Protein AF-A0A1G2ZGC6-F1 (afdb_monomer_lite)

Sequence (146 aa):
MGKEIVYCETCGNRITEEDFEKNEAMNLGNKNYCPKCKDQGLKDYNPAYEELESQLDEPEPASGLPGSKFKQTKSFKTSEIMRQSGGRKMSRHSQHGRTSTMGRFAQQGKHPAAQPQGKKSNKTLFIILAVVAIIIIIIIIATAGK

pLDDT: mean 72.46, std 19.4, range [40.44, 97.94]

Foldseek 3Di:
DDFDWDAAPPPRDTDGPVCVVVVLWDDDPPGIHHNVCVVVVVVVDDVVVVVVVVVPDDPPPPPDDDDDPPPDDDDDDDDDDDDDDDDDDDDDDDDDDDDDDDDDDDDPPPDPPPDPPPPPPPVVVVVVVVVVVVVVVVVVVVVVVD

Structure (mmCIF, N/CA/C/O backbone):
data_AF-A0A1G2ZGC6-F1
#
_entry.id   AF-A0A1G2ZGC6-F1
#
loop_
_atom_site.group_PDB
_atom_site.id
_atom_site.type_symbol
_atom_site.label_atom_id
_atom_site.label_alt_id
_atom_site.label_comp_id
_atom_site.label_asym_id
_atom_site.label_entity_id
_atom_site.label_seq_id
_atom_site.pdbx_PDB_ins_code
_atom_site.Cartn_x
_atom_site.Cartn_y
_atom_site.Cartn_z
_atom_site.occupancy
_atom_site.B_iso_or_equiv
_atom_site.auth_seq_id
_atom_site.auth_comp_id
_atom_site.auth_asym_id
_atom_site.auth_atom_id
_atom_site.pdbx_PDB_model_num
ATOM 1 N N . MET A 1 1 ? 25.061 -2.349 -15.501 1.00 47.97 1 MET A N 1
ATOM 2 C CA . MET A 1 1 ? 24.148 -3.230 -14.746 1.00 47.97 1 MET A CA 1
ATOM 3 C C . MET A 1 1 ? 22.739 -2.875 -15.196 1.00 47.97 1 MET A C 1
ATOM 5 O O . MET A 1 1 ? 22.454 -1.689 -15.293 1.00 47.97 1 MET A O 1
ATOM 9 N N . GLY A 1 2 ? 21.949 -3.842 -15.667 1.00 52.31 2 GLY A N 1
ATOM 10 C CA . GLY A 1 2 ? 20.628 -3.565 -16.247 1.00 52.31 2 GLY A CA 1
ATOM 11 C C . GLY A 1 2 ? 19.635 -3.147 -15.165 1.00 52.31 2 GLY A C 1
ATOM 12 O O . GLY A 1 2 ? 19.650 -3.734 -14.090 1.00 52.31 2 GLY A O 1
ATOM 13 N N . LYS A 1 3 ? 18.806 -2.135 -15.439 1.00 69.31 3 LYS A N 1
ATOM 14 C CA . LYS A 1 3 ? 17.743 -1.706 -14.522 1.00 69.31 3 LYS A CA 1
ATOM 15 C C . LYS A 1 3 ? 16.632 -2.752 -14.534 1.00 69.31 3 LYS A C 1
ATOM 17 O O . LYS A 1 3 ? 16.060 -3.010 -15.597 1.00 69.31 3 LYS A O 1
ATOM 22 N N . GLU A 1 4 ? 16.351 -3.360 -13.389 1.00 80.44 4 GLU A N 1
ATOM 23 C CA . GLU A 1 4 ? 15.257 -4.316 -13.257 1.00 80.44 4 GLU A CA 1
ATOM 24 C C . GLU A 1 4 ? 13.921 -3.574 -13.369 1.00 80.44 4 GLU A C 1
ATOM 26 O O . GLU A 1 4 ? 13.684 -2.564 -12.706 1.00 80.44 4 GLU A O 1
ATOM 31 N N . ILE A 1 5 ? 13.069 -4.020 -14.292 1.00 84.12 5 ILE A N 1
ATOM 32 C CA . ILE A 1 5 ? 11.744 -3.434 -14.477 1.00 84.12 5 ILE A CA 1
ATOM 33 C C . ILE A 1 5 ? 10.784 -4.191 -13.574 1.00 84.12 5 ILE A C 1
ATOM 35 O O . ILE A 1 5 ? 10.485 -5.355 -13.828 1.00 84.12 5 ILE A O 1
ATOM 39 N N . VAL A 1 6 ? 10.273 -3.499 -12.563 1.00 93.75 6 VAL A N 1
ATOM 40 C CA . VAL A 1 6 ? 9.334 -4.055 -11.593 1.00 93.75 6 VAL A CA 1
ATOM 41 C C . VAL A 1 6 ? 7.914 -3.605 -11.940 1.00 93.75 6 VAL A C 1
ATOM 43 O O . VAL A 1 6 ? 7.705 -2.505 -12.456 1.00 93.75 6 VAL A O 1
ATOM 46 N N . TYR A 1 7 ? 6.921 -4.452 -11.679 1.00 96.12 7 TYR A N 1
ATOM 47 C CA . TYR A 1 7 ? 5.513 -4.154 -11.943 1.00 96.12 7 TYR A CA 1
ATOM 48 C C . TYR A 1 7 ? 4.712 -4.107 -10.646 1.00 96.12 7 TYR A C 1
ATOM 50 O O . TYR A 1 7 ? 5.018 -4.803 -9.681 1.00 96.12 7 TYR A O 1
ATOM 58 N N . CYS A 1 8 ? 3.679 -3.268 -10.630 1.00 96.31 8 CYS A N 1
ATOM 59 C CA . CYS A 1 8 ? 2.766 -3.176 -9.505 1.00 96.31 8 CYS A CA 1
ATOM 60 C C . CYS A 1 8 ? 1.858 -4.406 -9.430 1.00 96.31 8 CYS A C 1
ATOM 62 O O . CYS A 1 8 ? 1.142 -4.685 -10.388 1.00 96.31 8 CYS A O 1
ATOM 64 N N . GLU A 1 9 ? 1.794 -5.047 -8.268 1.00 95.56 9 GLU A N 1
ATOM 65 C CA . GLU A 1 9 ? 0.969 -6.240 -8.033 1.00 95.56 9 GLU A CA 1
ATOM 66 C C . GLU A 1 9 ? -0.530 -5.982 -8.277 1.00 95.56 9 GLU A C 1
ATOM 68 O O . GLU A 1 9 ? -1.237 -6.796 -8.861 1.00 95.56 9 GLU A O 1
ATOM 73 N N . THR A 1 10 ? -1.032 -4.813 -7.870 1.00 95.69 10 THR A N 1
ATOM 74 C CA . THR A 1 10 ? -2.472 -4.507 -7.924 1.00 95.69 10 THR A CA 1
ATOM 75 C C . THR A 1 10 ? -2.960 -4.105 -9.315 1.00 95.69 10 THR A C 1
ATOM 77 O O . THR A 1 10 ? -4.089 -4.414 -9.687 1.00 95.69 10 THR A O 1
ATOM 80 N N . CYS A 1 11 ? -2.160 -3.346 -10.070 1.00 96.50 11 CYS A N 1
ATOM 81 C CA . CYS A 1 11 ? -2.608 -2.736 -11.331 1.00 96.50 11 CYS A CA 1
ATOM 82 C C . CYS A 1 11 ? -1.745 -3.080 -12.549 1.00 96.50 11 CYS A C 1
ATOM 84 O O . CYS A 1 11 ? -2.080 -2.664 -13.654 1.00 96.50 11 CYS A O 1
ATOM 86 N N . GLY A 1 12 ? -0.625 -3.782 -12.363 1.00 96.00 12 GLY A N 1
ATOM 87 C CA . GLY A 1 12 ? 0.312 -4.127 -13.432 1.00 96.00 12 GLY A CA 1
ATOM 88 C C . GLY A 1 12 ? 1.075 -2.939 -14.024 1.00 96.00 12 GLY A C 1
ATOM 89 O O . GLY A 1 12 ? 1.786 -3.111 -15.011 1.00 96.00 12 GLY A O 1
ATOM 90 N N . ASN A 1 13 ? 0.952 -1.726 -13.465 1.00 96.56 13 ASN A N 1
ATOM 91 C CA . ASN A 1 13 ? 1.722 -0.582 -13.952 1.00 96.56 13 ASN A CA 1
ATOM 92 C C . ASN A 1 13 ? 3.215 -0.811 -13.740 1.00 96.56 13 ASN A C 1
ATOM 94 O O . ASN A 1 13 ? 3.641 -1.281 -12.684 1.00 96.56 13 ASN A O 1
ATOM 98 N N . ARG A 1 14 ? 4.001 -0.417 -14.742 1.00 95.25 14 ARG A N 1
ATOM 99 C CA . ARG A 1 14 ? 5.457 -0.405 -14.657 1.00 95.25 14 ARG A CA 1
ATOM 100 C C . ARG A 1 14 ? 5.896 0.596 -13.591 1.00 95.25 14 ARG A C 1
ATOM 102 O O . ARG A 1 14 ? 5.481 1.751 -13.636 1.00 95.25 14 ARG A O 1
ATOM 109 N N . ILE A 1 15 ? 6.744 0.141 -12.682 1.00 95.50 15 ILE A N 1
ATOM 110 C CA . ILE A 1 15 ? 7.398 0.958 -11.667 1.00 95.50 15 ILE A CA 1
ATOM 111 C C . ILE A 1 15 ? 8.839 1.168 -12.121 1.00 95.50 15 ILE A C 1
ATOM 113 O O . ILE A 1 15 ? 9.508 0.237 -12.581 1.00 95.50 15 ILE A O 1
ATOM 117 N N . THR A 1 16 ? 9.298 2.410 -12.058 1.00 93.12 16 THR A N 1
ATOM 118 C CA . THR A 1 16 ? 10.682 2.757 -12.365 1.00 93.12 16 THR A CA 1
ATOM 119 C C . THR A 1 16 ? 11.501 2.862 -11.087 1.00 93.12 16 THR A C 1
ATOM 121 O O . THR A 1 16 ? 10.976 3.101 -10.006 1.00 93.12 16 THR A O 1
ATOM 124 N N . GLU A 1 17 ? 12.812 2.691 -11.214 1.00 91.00 17 GLU A N 1
ATOM 125 C CA . GLU A 1 17 ? 13.766 2.859 -10.111 1.00 91.00 17 GLU A CA 1
ATOM 126 C C . GLU A 1 17 ? 13.662 4.257 -9.474 1.00 91.00 17 GLU A C 1
ATOM 128 O O . GLU A 1 17 ? 13.704 4.390 -8.257 1.00 91.00 17 GLU A O 1
ATOM 133 N N . GLU A 1 18 ? 13.392 5.282 -10.286 1.00 91.69 18 GLU A N 1
ATOM 134 C CA . GLU A 1 18 ? 13.171 6.658 -9.827 1.00 91.69 18 GLU A CA 1
ATOM 135 C C . GLU A 1 18 ? 11.963 6.779 -8.885 1.00 91.69 18 GLU A C 1
ATOM 137 O O . GLU A 1 18 ? 11.967 7.610 -7.980 1.00 91.69 18 GLU A O 1
ATOM 142 N N . ASP A 1 19 ? 10.926 5.958 -9.077 1.00 92.62 19 ASP A N 1
ATOM 143 C CA . ASP A 1 19 ? 9.745 5.961 -8.207 1.00 92.62 19 ASP A CA 1
ATOM 144 C C . ASP A 1 19 ? 10.081 5.381 -6.826 1.00 92.62 19 ASP A C 1
ATOM 146 O O . ASP A 1 19 ? 9.538 5.830 -5.814 1.00 92.62 19 ASP A O 1
ATOM 150 N N . PHE A 1 20 ? 10.998 4.409 -6.772 1.00 92.12 20 PHE A N 1
ATOM 151 C CA . PHE A 1 20 ? 11.533 3.882 -5.517 1.00 92.12 20 PHE A CA 1
ATOM 152 C C . PHE A 1 20 ? 12.479 4.887 -4.850 1.00 92.12 20 PHE A C 1
ATOM 154 O O . PHE A 1 20 ? 12.336 5.142 -3.657 1.00 92.12 20 PHE A O 1
ATOM 161 N N . GLU A 1 21 ? 13.379 5.525 -5.606 1.00 92.44 21 GLU A N 1
ATOM 162 C CA . GLU A 1 21 ? 14.289 6.563 -5.092 1.00 92.44 21 GLU A CA 1
ATOM 163 C C . GLU A 1 21 ? 13.529 7.757 -4.489 1.00 92.44 21 GLU A C 1
ATOM 165 O O . GLU A 1 21 ? 13.940 8.322 -3.475 1.00 92.44 21 GLU A O 1
ATOM 170 N N . LYS A 1 22 ? 12.379 8.117 -5.072 1.00 94.75 22 LYS A N 1
ATOM 171 C CA . LYS A 1 22 ? 11.492 9.173 -4.557 1.00 94.75 22 LYS A CA 1
ATOM 172 C C . LYS A 1 22 ? 10.588 8.715 -3.404 1.00 94.75 22 LYS A C 1
ATOM 174 O O . LYS A 1 22 ? 9.843 9.535 -2.872 1.00 94.75 22 LYS A O 1
ATOM 179 N N . ASN A 1 23 ? 10.635 7.442 -2.999 1.0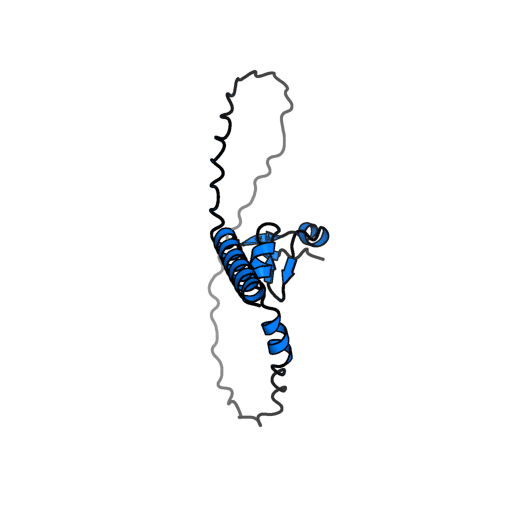0 91.69 23 ASN A N 1
ATOM 180 C CA . ASN A 1 23 ? 9.718 6.820 -2.029 1.00 91.69 23 ASN A CA 1
ATOM 181 C C . ASN A 1 23 ? 8.225 6.896 -2.423 1.00 91.69 23 ASN A C 1
ATOM 183 O O . ASN A 1 23 ? 7.323 6.798 -1.573 1.00 91.69 23 ASN A O 1
ATOM 187 N N . GLU A 1 24 ? 7.943 7.078 -3.715 1.00 93.38 24 GLU A N 1
ATOM 188 C CA . GLU A 1 24 ? 6.581 7.078 -4.246 1.00 93.38 24 GLU A CA 1
ATOM 189 C C . GLU A 1 24 ? 6.082 5.645 -4.459 1.00 93.38 24 GLU A C 1
ATOM 191 O O . GLU A 1 24 ? 4.931 5.337 -4.147 1.00 93.38 24 GLU A 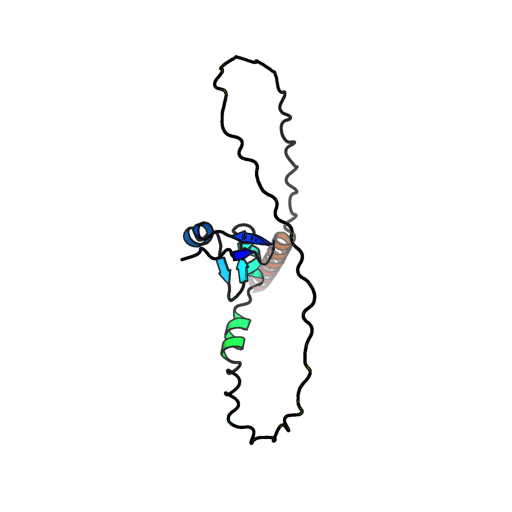O 1
ATOM 196 N N . ALA A 1 25 ? 6.956 4.753 -4.927 1.00 94.38 25 ALA A N 1
ATOM 197 C CA . ALA A 1 25 ? 6.724 3.315 -4.918 1.00 94.38 25 ALA A CA 1
ATOM 198 C C . ALA A 1 25 ? 7.127 2.702 -3.568 1.00 94.38 25 ALA A C 1
ATOM 200 O O . ALA A 1 25 ? 7.986 3.226 -2.860 1.00 94.38 25 ALA A O 1
ATOM 201 N N . MET A 1 26 ? 6.499 1.584 -3.203 1.00 94.00 26 MET A N 1
ATOM 202 C CA . MET A 1 26 ? 6.876 0.814 -2.015 1.00 94.00 26 MET A CA 1
ATOM 203 C C . MET A 1 26 ? 7.010 -0.667 -2.332 1.00 94.00 26 MET A C 1
ATOM 205 O O . MET A 1 26 ? 6.315 -1.189 -3.209 1.00 94.00 26 MET A O 1
ATOM 209 N N . ASN A 1 27 ? 7.861 -1.332 -1.562 1.00 94.06 27 ASN A N 1
ATOM 210 C CA . ASN A 1 27 ? 7.965 -2.778 -1.525 1.00 94.06 27 ASN A CA 1
ATOM 211 C C . ASN A 1 27 ? 7.511 -3.264 -0.138 1.00 94.06 27 ASN A C 1
ATOM 213 O O . ASN A 1 27 ? 7.979 -2.742 0.874 1.00 94.06 27 ASN A O 1
ATOM 217 N N . LEU A 1 28 ? 6.561 -4.201 -0.105 1.00 91.31 28 LEU A N 1
ATOM 218 C CA . LEU A 1 28 ? 6.089 -4.876 1.106 1.00 91.31 28 LEU A CA 1
ATOM 219 C C . LEU A 1 28 ? 6.286 -6.383 0.906 1.00 91.31 28 LEU A C 1
ATOM 221 O O . LEU A 1 28 ? 5.548 -7.015 0.140 1.00 91.31 28 LEU A O 1
ATOM 225 N N . GLY A 1 29 ? 7.301 -6.943 1.565 1.00 87.25 29 GLY A N 1
ATOM 226 C CA . GLY A 1 29 ? 7.736 -8.326 1.375 1.00 87.25 29 GLY A CA 1
ATOM 227 C C . GLY A 1 29 ? 8.205 -8.589 -0.062 1.00 87.25 29 GLY A C 1
ATOM 228 O O . GLY A 1 29 ? 9.196 -8.027 -0.519 1.00 87.25 29 GLY A O 1
ATOM 229 N N . ASN A 1 30 ? 7.462 -9.434 -0.784 1.00 88.12 30 ASN A N 1
ATOM 230 C CA . ASN A 1 30 ? 7.730 -9.799 -2.184 1.00 88.12 30 ASN A CA 1
ATOM 231 C C . ASN A 1 30 ? 6.834 -9.058 -3.194 1.00 88.12 30 ASN A C 1
ATOM 233 O O . ASN A 1 30 ? 6.775 -9.432 -4.367 1.00 88.12 30 ASN A O 1
ATOM 237 N N . LYS A 1 31 ? 6.085 -8.041 -2.750 1.00 93.19 31 LYS A N 1
ATOM 238 C CA . LYS A 1 31 ? 5.086 -7.345 -3.570 1.00 93.19 31 LYS A CA 1
ATOM 239 C C . LYS A 1 31 ? 5.432 -5.873 -3.725 1.00 93.19 31 LYS A C 1
ATOM 241 O O . LYS A 1 31 ? 5.668 -5.159 -2.754 1.00 93.19 31 LYS A O 1
ATOM 246 N N . ASN A 1 32 ? 5.366 -5.403 -4.967 1.00 95.19 32 ASN A N 1
ATOM 247 C CA . ASN A 1 32 ? 5.680 -4.026 -5.322 1.00 95.19 32 ASN A CA 1
ATOM 248 C C . ASN A 1 32 ? 4.407 -3.238 -5.632 1.00 95.19 32 ASN A C 1
ATOM 250 O O . ASN A 1 32 ? 3.516 -3.712 -6.342 1.00 95.19 32 ASN A O 1
ATOM 254 N N . TYR A 1 33 ? 4.328 -2.006 -5.133 1.00 96.12 33 TYR A N 1
ATOM 255 C CA . TYR A 1 33 ? 3.154 -1.152 -5.285 1.00 96.12 33 TYR A CA 1
ATOM 256 C C . TYR A 1 33 ? 3.539 0.206 -5.863 1.00 96.12 33 TYR A C 1
ATOM 258 O O . TYR A 1 33 ?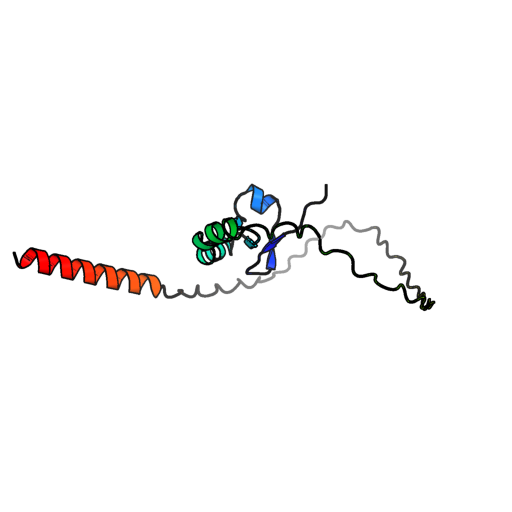 4.440 0.883 -5.371 1.00 96.12 33 TYR A O 1
ATOM 266 N N . CYS A 1 34 ? 2.827 0.613 -6.916 1.00 96.62 34 CYS A N 1
ATOM 267 C CA . CYS A 1 34 ? 2.990 1.934 -7.517 1.00 96.62 34 CYS A CA 1
ATOM 268 C C . CYS A 1 34 ? 2.386 3.035 -6.619 1.00 96.62 34 CYS A C 1
ATOM 270 O O . CYS A 1 34 ? 1.577 2.726 -5.735 1.00 96.62 34 CYS A O 1
ATOM 272 N N . PRO A 1 35 ? 2.648 4.323 -6.908 1.00 95.19 35 PRO A N 1
ATOM 273 C CA . PRO A 1 35 ? 2.197 5.438 -6.066 1.00 95.19 35 PRO A CA 1
ATOM 274 C C . PRO A 1 35 ? 0.675 5.510 -5.880 1.00 95.19 35 PRO A C 1
ATOM 276 O O . PRO A 1 35 ? 0.179 6.012 -4.879 1.00 95.19 35 PRO A O 1
ATOM 279 N N . LYS A 1 36 ? -0.089 4.968 -6.835 1.00 96.62 36 LYS A N 1
ATOM 280 C CA . LYS A 1 36 ? -1.560 4.934 -6.788 1.00 96.62 36 LYS A CA 1
ATOM 281 C C . LYS A 1 36 ? -2.122 3.771 -5.966 1.00 96.62 36 LYS A C 1
ATOM 283 O O . LYS A 1 36 ? -3.267 3.842 -5.533 1.00 96.62 36 LYS A O 1
ATOM 288 N N . CYS A 1 37 ? -1.358 2.690 -5.813 1.00 96.19 37 CYS A N 1
ATOM 289 C CA . CYS A 1 37 ? -1.792 1.449 -5.160 1.00 96.19 37 CYS A CA 1
ATOM 290 C C . CYS A 1 37 ? -1.102 1.214 -3.811 1.00 96.19 37 CYS A C 1
ATOM 292 O O . CYS A 1 37 ? -1.467 0.281 -3.103 1.00 96.19 37 CYS A O 1
ATOM 294 N N . LYS A 1 38 ? -0.145 2.072 -3.445 1.00 93.12 38 LYS A N 1
ATOM 295 C CA . LYS A 1 38 ? 0.585 2.073 -2.174 1.00 93.12 38 LYS A CA 1
ATOM 296 C C . LYS A 1 38 ? -0.336 1.907 -0.957 1.00 93.12 38 LYS A C 1
ATOM 298 O O . LYS A 1 38 ? -0.154 0.991 -0.163 1.00 93.12 38 LYS A O 1
ATOM 303 N N . ASP A 1 39 ? -1.382 2.727 -0.862 1.00 92.31 39 ASP A N 1
ATOM 304 C CA . ASP A 1 39 ? -2.330 2.694 0.264 1.00 92.31 39 ASP A CA 1
ATOM 305 C C . ASP A 1 39 ? -3.163 1.408 0.326 1.00 92.31 39 ASP A C 1
ATOM 307 O O . ASP A 1 39 ? -3.680 1.047 1.382 1.00 92.31 39 ASP A O 1
ATOM 311 N N . GLN A 1 40 ? -3.342 0.737 -0.815 1.00 91.75 40 GLN A N 1
ATOM 312 C CA . GLN A 1 40 ? -4.045 -0.538 -0.879 1.00 91.75 40 GLN A CA 1
ATOM 313 C C . GLN A 1 40 ? -3.133 -1.661 -0.384 1.00 91.75 40 GLN A C 1
ATOM 315 O O . GLN A 1 40 ? -3.539 -2.422 0.489 1.00 91.75 40 GLN A O 1
ATOM 320 N N . GLY A 1 41 ? -1.879 -1.681 -0.846 1.00 88.56 41 GLY A N 1
ATOM 321 C CA . GLY A 1 41 ? -0.865 -2.616 -0.359 1.00 88.56 41 GLY A CA 1
ATOM 322 C C . GLY A 1 41 ? -0.681 -2.543 1.156 1.00 88.56 41 GLY A C 1
ATOM 323 O O . GLY A 1 41 ? -0.598 -3.577 1.805 1.00 88.56 41 GLY A O 1
ATOM 324 N N . LEU A 1 42 ? -0.728 -1.338 1.736 1.00 88.62 42 LEU A N 1
ATOM 325 C CA . LEU A 1 42 ? -0.628 -1.146 3.187 1.00 88.62 42 LEU A CA 1
ATOM 326 C C . LEU A 1 42 ? -1.801 -1.746 3.977 1.00 88.62 42 LEU A C 1
ATOM 328 O O . LEU A 1 42 ? -1.631 -2.128 5.128 1.00 88.62 42 LEU A O 1
ATOM 332 N N . LYS A 1 43 ? -3.000 -1.786 3.385 1.00 87.88 43 LYS A N 1
ATOM 333 C CA . LYS A 1 43 ? -4.189 -2.384 4.016 1.00 87.88 43 LYS A CA 1
ATOM 334 C C . LYS A 1 43 ? -4.179 -3.899 3.922 1.00 87.88 43 LYS A C 1
ATOM 336 O O . LYS A 1 43 ? -4.657 -4.565 4.833 1.00 87.88 43 LYS A O 1
ATOM 341 N N . ASP A 1 44 ? -3.681 -4.409 2.803 1.00 83.50 44 ASP A N 1
ATOM 342 C CA . ASP A 1 44 ? -3.615 -5.841 2.536 1.00 83.50 44 ASP A CA 1
ATOM 343 C C . ASP A 1 44 ? -2.419 -6.485 3.260 1.00 83.50 44 ASP A C 1
ATOM 345 O O . ASP A 1 44 ? -2.419 -7.687 3.526 1.00 83.50 44 ASP A O 1
ATOM 349 N N . TYR A 1 45 ? -1.411 -5.687 3.617 1.00 83.38 45 TYR A N 1
ATOM 350 C CA . TYR A 1 45 ? -0.279 -6.116 4.421 1.00 83.38 45 TYR A CA 1
ATOM 351 C C . TYR A 1 45 ? -0.680 -6.240 5.894 1.00 83.38 45 TYR A C 1
ATOM 353 O O . TYR A 1 45 ? -0.895 -5.257 6.603 1.00 83.38 45 TYR A O 1
ATOM 361 N N . ASN A 1 46 ? -0.781 -7.487 6.348 1.00 77.94 46 ASN A N 1
ATOM 362 C CA . ASN A 1 46 ? -0.958 -7.820 7.749 1.00 77.94 46 ASN A CA 1
ATOM 363 C C . ASN A 1 46 ? 0.415 -8.173 8.352 1.00 77.94 46 ASN A C 1
ATOM 365 O O . ASN A 1 46 ? 0.930 -9.251 8.044 1.00 77.94 46 ASN A O 1
ATOM 369 N N . PRO A 1 47 ? 1.003 -7.324 9.217 1.00 70.38 47 PRO A N 1
ATOM 370 C CA . PRO A 1 47 ? 2.333 -7.567 9.784 1.00 70.38 47 PRO A CA 1
ATOM 371 C C . PRO A 1 47 ? 2.397 -8.847 10.632 1.00 70.38 47 PRO A C 1
ATOM 373 O O . PRO A 1 47 ? 3.465 -9.425 10.790 1.00 70.38 47 PRO A O 1
ATOM 376 N N . ALA A 1 48 ? 1.253 -9.346 11.117 1.00 67.81 48 ALA A N 1
ATOM 377 C CA . ALA A 1 48 ? 1.188 -10.593 11.876 1.00 67.81 48 ALA A CA 1
ATOM 378 C C . ALA A 1 48 ? 1.542 -11.842 11.045 1.00 67.81 48 ALA A C 1
ATOM 380 O O . ALA A 1 48 ? 1.812 -12.893 11.619 1.00 67.81 48 ALA A O 1
ATOM 381 N N . TYR A 1 49 ? 1.521 -11.756 9.708 1.00 65.12 49 TYR A N 1
ATOM 382 C CA . TYR A 1 49 ? 1.869 -12.886 8.843 1.00 65.12 49 TYR A CA 1
ATOM 383 C C . TYR A 1 49 ? 3.386 -13.032 8.648 1.00 65.12 49 TYR A C 1
ATOM 385 O O . TYR A 1 49 ? 3.881 -14.153 8.613 1.00 65.12 49 TYR A O 1
ATOM 393 N N . GLU A 1 50 ? 4.135 -11.925 8.601 1.00 64.12 50 GLU A N 1
ATOM 394 C CA . GLU A 1 50 ? 5.601 -11.957 8.445 1.00 64.12 50 GLU A CA 1
ATOM 395 C C . GLU A 1 50 ? 6.292 -12.535 9.690 1.00 64.12 50 GLU A C 1
ATOM 397 O O . GLU A 1 50 ? 7.256 -13.290 9.582 1.00 64.12 50 GLU A O 1
ATOM 402 N N . GLU A 1 51 ? 5.747 -12.262 10.879 1.00 66.12 51 GLU A N 1
ATOM 403 C CA . GLU A 1 51 ? 6.244 -12.852 12.126 1.00 66.12 51 GLU A CA 1
ATOM 404 C C . GLU A 1 51 ? 5.994 -14.372 12.177 1.00 66.12 51 GLU A C 1
ATOM 406 O O . GLU A 1 51 ? 6.834 -15.119 12.678 1.00 66.12 51 GLU A O 1
ATOM 411 N N . LEU A 1 52 ? 4.899 -14.851 11.571 1.00 65.62 52 LEU A N 1
ATOM 412 C CA . LEU A 1 52 ? 4.608 -16.282 11.431 1.00 65.62 52 LEU A CA 1
ATOM 413 C C . LEU A 1 52 ? 5.483 -16.968 10.373 1.00 65.62 52 LEU A C 1
ATOM 415 O O . LEU A 1 52 ? 5.923 -18.091 10.601 1.00 65.62 52 LEU A O 1
ATOM 419 N N . GLU A 1 53 ? 5.761 -16.315 9.240 1.00 63.97 53 GLU A N 1
ATOM 420 C CA . GLU A 1 53 ? 6.681 -16.844 8.219 1.00 63.97 53 GLU A CA 1
ATOM 421 C C . GLU A 1 53 ? 8.118 -16.945 8.740 1.00 63.97 53 GLU A C 1
ATOM 423 O O . GLU A 1 53 ? 8.818 -17.887 8.390 1.00 63.97 53 GLU A O 1
ATOM 428 N N . SER A 1 54 ? 8.540 -16.045 9.634 1.00 66.44 54 SER A N 1
ATOM 429 C CA . SER A 1 54 ? 9.851 -16.145 10.290 1.00 66.44 54 SER A CA 1
ATOM 430 C C . SER A 1 54 ? 9.956 -17.284 11.317 1.00 66.44 54 SER A C 1
ATOM 432 O O . SER A 1 54 ? 11.063 -17.680 11.671 1.00 66.44 54 SER A O 1
ATOM 434 N N . GLN A 1 55 ? 8.818 -17.808 11.793 1.00 65.75 55 GLN A N 1
ATOM 435 C CA . GLN A 1 55 ? 8.740 -18.936 12.734 1.00 65.75 55 GLN A CA 1
ATOM 436 C C . GLN A 1 55 ? 8.404 -20.270 12.060 1.00 65.75 55 GLN A C 1
ATOM 438 O O . GLN A 1 55 ? 8.502 -21.312 12.705 1.00 65.75 55 GLN A O 1
ATOM 443 N N . LEU A 1 56 ? 8.004 -20.272 10.784 1.00 67.12 56 LEU A N 1
ATOM 444 C CA . LEU A 1 56 ? 7.987 -21.496 9.992 1.00 67.12 56 LEU A CA 1
ATOM 445 C C . LEU A 1 56 ? 9.430 -21.781 9.580 1.00 67.12 56 LEU A C 1
ATOM 447 O O . LEU A 1 56 ? 9.899 -21.305 8.550 1.00 67.12 56 LEU A O 1
ATOM 451 N N . ASP A 1 57 ? 10.120 -22.523 10.444 1.00 57.50 57 ASP A N 1
ATOM 452 C CA . ASP A 1 57 ? 11.467 -23.039 10.240 1.00 57.50 57 ASP A CA 1
ATOM 453 C C . ASP A 1 57 ? 11.708 -23.433 8.774 1.00 57.50 57 ASP A C 1
ATOM 455 O O . ASP A 1 57 ? 10.908 -24.158 8.164 1.00 57.50 57 ASP A O 1
ATOM 459 N N . GLU A 1 58 ? 12.832 -22.961 8.218 1.00 64.31 58 GLU A N 1
ATOM 460 C CA . GLU A 1 58 ? 13.409 -23.517 6.996 1.00 64.31 58 GLU A CA 1
ATOM 461 C C . GLU A 1 58 ? 13.305 -25.045 7.084 1.00 64.31 58 GLU A C 1
ATOM 463 O O . GLU A 1 58 ? 13.752 -25.614 8.086 1.00 64.31 58 GLU A O 1
ATOM 468 N N . PRO A 1 59 ? 12.703 -25.734 6.095 1.00 61.75 59 PRO A N 1
ATOM 469 C CA . PRO A 1 59 ? 12.665 -27.183 6.125 1.00 61.75 59 PRO A CA 1
ATOM 470 C C . PRO A 1 59 ? 14.107 -27.653 6.245 1.00 61.75 59 PRO A C 1
ATOM 472 O O . PRO A 1 59 ? 14.917 -27.359 5.359 1.00 61.75 59 PRO A O 1
ATOM 475 N N . GLU A 1 60 ? 14.414 -28.322 7.363 1.00 60.78 60 GLU A N 1
ATOM 476 C CA . GLU A 1 60 ? 15.755 -28.817 7.638 1.00 60.78 60 GLU A CA 1
ATOM 477 C C . GLU A 1 60 ? 16.300 -29.448 6.356 1.00 60.78 60 GLU A C 1
ATOM 479 O O . GLU A 1 60 ? 15.588 -30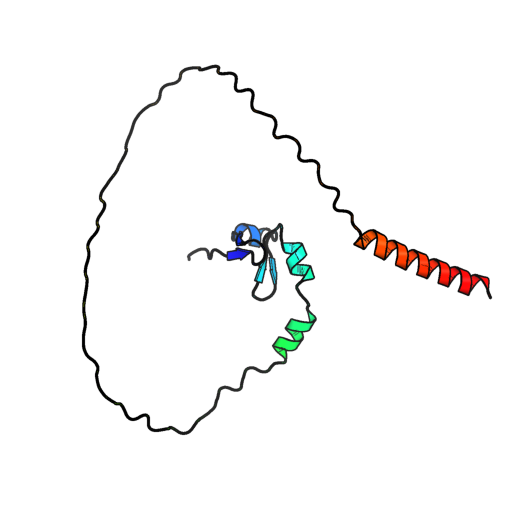.247 5.726 1.00 60.78 60 GLU A O 1
ATOM 484 N N . PRO A 1 61 ? 17.512 -29.067 5.911 1.00 57.62 61 PRO A N 1
ATOM 485 C CA . PRO A 1 61 ? 18.068 -29.582 4.675 1.00 57.62 61 PRO A CA 1
ATOM 486 C C . PRO A 1 61 ? 18.032 -31.095 4.787 1.00 57.62 61 PRO A C 1
ATOM 488 O O . PRO A 1 61 ? 18.689 -31.649 5.667 1.00 57.62 61 PRO A O 1
ATOM 491 N N . ALA A 1 62 ? 17.204 -31.729 3.948 1.00 61.12 62 ALA A N 1
ATOM 492 C CA . ALA A 1 62 ? 16.917 -33.153 3.990 1.00 61.12 62 ALA A CA 1
ATOM 493 C C . ALA A 1 62 ? 18.237 -33.927 3.947 1.00 61.12 62 ALA A C 1
ATOM 495 O O . ALA A 1 62 ? 18.808 -34.206 2.889 1.00 61.12 62 ALA A O 1
ATOM 496 N N . SER A 1 63 ? 18.756 -34.224 5.130 1.00 60.03 63 SER A N 1
ATOM 497 C CA . SER A 1 63 ? 20.034 -34.863 5.324 1.00 60.03 63 SER A CA 1
ATOM 498 C C . SER A 1 63 ? 19.783 -36.350 5.170 1.00 60.03 63 SER A C 1
ATOM 500 O O . SER A 1 63 ? 19.415 -37.062 6.093 1.00 60.03 63 SER A O 1
ATOM 502 N N . GLY A 1 64 ? 19.963 -36.812 3.935 1.00 55.97 64 GLY A N 1
ATOM 503 C CA . GLY A 1 64 ? 20.232 -38.212 3.644 1.00 55.97 64 GLY A CA 1
ATOM 504 C C . GLY A 1 64 ? 19.006 -39.114 3.574 1.00 55.97 64 GLY A C 1
ATOM 505 O O . GLY A 1 64 ? 18.727 -39.885 4.487 1.00 55.97 64 GLY A O 1
ATOM 506 N N . LEU A 1 65 ? 18.382 -39.168 2.396 1.00 55.06 65 LEU A N 1
ATOM 507 C CA . LEU A 1 65 ? 17.768 -40.419 1.956 1.00 55.06 65 LEU A CA 1
ATOM 508 C C . LEU A 1 65 ? 18.88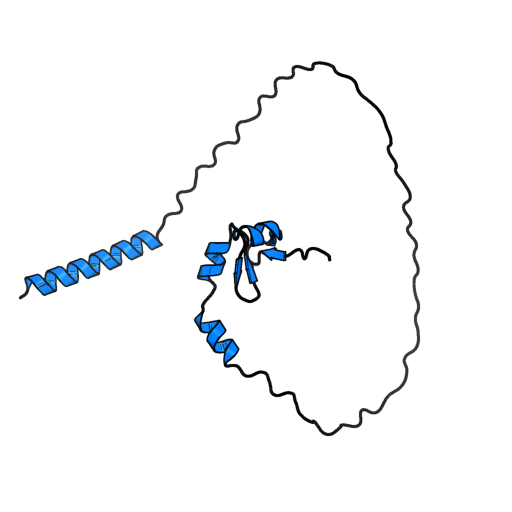0 -41.355 1.440 1.00 55.06 65 LEU A C 1
ATOM 510 O O . LEU A 1 65 ? 19.583 -40.990 0.491 1.00 55.06 65 LEU A O 1
ATOM 514 N N . PRO A 1 66 ? 19.069 -42.554 2.024 1.00 56.91 66 PRO A N 1
ATOM 515 C CA . PRO A 1 66 ? 20.006 -43.536 1.497 1.00 56.91 66 PRO A CA 1
ATOM 516 C C . PRO A 1 66 ? 19.542 -44.024 0.118 1.00 56.91 66 PRO A C 1
ATOM 518 O O . PRO A 1 66 ? 18.365 -44.300 -0.120 1.00 56.91 66 PRO A O 1
ATOM 521 N N . GLY A 1 67 ? 20.497 -44.082 -0.810 1.00 56.38 67 GLY A N 1
ATOM 522 C CA . GLY A 1 67 ? 20.257 -44.169 -2.244 1.00 56.38 67 GLY A CA 1
ATOM 523 C C . GLY A 1 67 ? 19.381 -45.338 -2.694 1.00 56.38 67 GLY A C 1
ATOM 524 O O . GLY A 1 67 ? 19.743 -46.509 -2.570 1.00 56.38 67 GLY A O 1
ATOM 525 N N . SER A 1 68 ? 18.281 -45.001 -3.366 1.00 55.44 68 SER A N 1
ATOM 526 C CA . SER A 1 68 ? 17.649 -45.914 -4.312 1.00 55.44 68 SER A CA 1
ATOM 527 C C . SER A 1 68 ? 18.423 -45.886 -5.625 1.00 55.44 68 SER A C 1
ATOM 529 O O . SER A 1 68 ? 18.503 -44.868 -6.309 1.00 55.44 68 SER A O 1
ATOM 531 N N . LYS A 1 69 ? 19.011 -47.036 -5.964 1.00 57.44 69 LYS A N 1
ATOM 532 C CA . LYS A 1 69 ? 19.681 -47.315 -7.237 1.00 57.44 69 LYS A CA 1
ATOM 533 C C . LYS A 1 69 ? 18.703 -47.100 -8.394 1.00 57.44 69 LYS A C 1
ATOM 535 O O . LYS A 1 69 ? 17.995 -48.024 -8.792 1.00 57.44 69 LYS A O 1
ATOM 540 N N . PHE A 1 70 ? 18.679 -45.893 -8.950 1.00 55.12 70 PHE A N 1
ATOM 541 C CA . PHE A 1 70 ? 17.949 -45.620 -10.178 1.00 55.12 70 PHE A CA 1
ATOM 542 C C . PHE A 1 70 ? 18.696 -46.293 -11.334 1.00 55.12 70 PHE A C 1
ATOM 544 O O . PHE A 1 70 ? 19.769 -45.860 -11.759 1.00 55.12 70 PHE A O 1
ATOM 551 N N . LYS A 1 71 ? 18.159 -47.428 -11.792 1.00 56.19 71 LYS A N 1
ATOM 552 C CA . LYS A 1 71 ? 18.652 -48.137 -12.971 1.00 56.19 71 LYS A CA 1
ATOM 553 C C . LYS A 1 71 ? 18.473 -47.236 -14.188 1.00 56.19 71 LYS A C 1
ATOM 555 O O . LYS A 1 71 ? 17.367 -46.969 -14.639 1.00 56.19 71 LYS A O 1
ATOM 560 N N . GLN A 1 72 ? 19.609 -46.815 -14.719 1.00 53.75 72 GLN A N 1
ATOM 561 C CA . GLN A 1 72 ? 19.794 -46.124 -15.981 1.00 53.75 72 GLN A CA 1
ATOM 562 C C . GLN A 1 72 ? 19.229 -46.966 -17.142 1.00 53.75 72 GLN A C 1
ATOM 564 O O . GLN A 1 72 ? 19.903 -47.848 -17.676 1.00 53.75 72 GLN A O 1
ATOM 569 N N . THR A 1 73 ? 17.991 -46.707 -17.564 1.00 55.66 73 THR A N 1
ATOM 570 C CA . THR A 1 73 ? 17.476 -47.217 -18.842 1.00 55.66 73 THR A CA 1
ATOM 571 C C . THR A 1 73 ? 17.660 -46.160 -19.922 1.00 55.66 73 THR A C 1
ATOM 573 O O . THR A 1 73 ? 16.846 -45.267 -20.111 1.00 55.66 73 THR A O 1
ATOM 576 N N . LYS A 1 74 ? 18.817 -46.276 -20.576 1.00 53.34 74 LYS A N 1
ATOM 577 C CA . LYS A 1 74 ? 19.070 -46.122 -22.015 1.00 53.34 74 LYS A CA 1
ATOM 578 C C . LYS A 1 74 ? 18.094 -45.247 -22.828 1.00 53.34 74 LYS A C 1
ATOM 580 O O . LYS A 1 74 ? 16.984 -45.655 -23.132 1.00 53.34 74 LYS A O 1
ATOM 585 N N . SER A 1 75 ? 18.674 -44.175 -23.373 1.00 51.62 75 SER A N 1
ATOM 586 C CA . SER A 1 75 ? 18.704 -43.884 -24.813 1.00 51.62 75 SER A CA 1
ATOM 587 C C . SER A 1 75 ? 17.358 -43.800 -25.540 1.00 51.62 75 SER A C 1
ATOM 589 O O . SER A 1 75 ? 16.901 -44.794 -26.098 1.00 51.62 75 SER A O 1
ATOM 591 N N . PHE A 1 76 ? 16.859 -42.576 -25.736 1.00 47.84 76 PHE A N 1
ATOM 592 C CA . PHE A 1 76 ? 16.156 -42.250 -26.975 1.00 47.84 76 PHE A CA 1
ATOM 593 C C . PHE A 1 76 ? 16.830 -41.086 -27.699 1.00 47.84 76 PHE A C 1
ATOM 595 O O . PHE A 1 76 ? 17.043 -40.000 -27.166 1.00 47.84 76 PHE A O 1
ATOM 602 N N . LYS A 1 77 ? 17.235 -41.424 -28.920 1.00 50.09 77 LYS A N 1
ATOM 603 C CA . LYS A 1 77 ? 17.891 -40.628 -29.946 1.00 50.09 77 LYS A CA 1
ATOM 604 C C . LYS A 1 77 ? 16.862 -39.760 -30.683 1.00 50.09 77 LYS A C 1
ATOM 606 O O . LYS A 1 77 ? 15.790 -40.248 -31.015 1.00 50.09 77 LYS A O 1
ATOM 611 N N . THR A 1 78 ? 17.305 -38.553 -31.031 1.00 51.56 78 THR A N 1
ATOM 612 C CA . THR A 1 78 ? 17.160 -37.916 -32.356 1.00 51.56 78 THR A CA 1
ATOM 613 C C . THR A 1 78 ? 15.773 -37.489 -32.855 1.00 51.56 78 THR A C 1
ATOM 615 O O . THR A 1 78 ? 14.952 -38.300 -33.268 1.00 51.56 78 THR A O 1
ATOM 618 N N . SER A 1 79 ? 15.600 -36.170 -32.968 1.00 49.66 79 SER A N 1
ATOM 619 C CA . SER A 1 79 ? 15.153 -35.421 -34.169 1.00 49.66 79 SER A CA 1
ATOM 620 C C . SER A 1 79 ? 15.051 -33.948 -33.730 1.00 49.66 79 SER A C 1
ATOM 622 O O . SER A 1 79 ? 14.291 -33.627 -32.831 1.00 49.66 79 SER A O 1
ATOM 624 N N . GLU A 1 80 ? 15.896 -32.990 -34.112 1.00 53.34 80 GLU A N 1
ATOM 625 C CA . GLU A 1 80 ? 16.395 -32.592 -35.434 1.00 53.34 80 GLU A CA 1
ATOM 626 C C . GLU A 1 80 ? 15.290 -32.447 -36.481 1.00 53.34 80 GLU A C 1
ATOM 628 O O . GLU A 1 80 ? 15.260 -33.205 -37.440 1.00 53.34 80 GLU A O 1
ATOM 633 N N . ILE A 1 81 ? 14.394 -31.462 -36.312 1.00 52.19 81 ILE A N 1
ATOM 634 C CA . ILE A 1 81 ? 13.567 -30.928 -37.406 1.00 52.19 81 ILE A CA 1
ATOM 635 C C . ILE A 1 81 ? 13.376 -29.400 -37.243 1.00 52.19 81 ILE A C 1
ATOM 637 O O . ILE A 1 81 ? 12.826 -28.941 -36.249 1.00 52.19 81 ILE A O 1
ATOM 641 N N . MET A 1 82 ? 13.799 -28.666 -38.290 1.00 52.97 82 MET A N 1
ATOM 642 C CA . MET A 1 82 ? 13.471 -27.276 -38.700 1.00 52.97 82 MET A CA 1
ATOM 643 C C . MET A 1 82 ? 14.005 -26.117 -37.833 1.00 52.97 82 MET A C 1
ATOM 645 O O . MET A 1 82 ? 13.637 -25.962 -36.683 1.00 52.97 82 MET A O 1
ATOM 649 N N . ARG A 1 83 ? 14.866 -25.191 -38.286 1.00 53.00 83 ARG A N 1
ATOM 650 C CA . ARG A 1 83 ? 15.260 -24.684 -39.622 1.00 53.00 83 ARG A CA 1
ATOM 651 C C . ARG A 1 83 ? 14.112 -24.066 -40.443 1.00 53.00 83 ARG A C 1
ATOM 653 O O . ARG A 1 83 ? 13.615 -24.697 -41.363 1.00 53.00 83 ARG A O 1
ATOM 660 N N . GLN A 1 84 ? 13.776 -22.803 -40.158 1.00 52.50 84 GLN A N 1
ATOM 661 C CA . GLN A 1 84 ? 13.255 -21.809 -41.121 1.00 52.50 84 GLN A CA 1
ATOM 662 C C . GLN A 1 84 ? 13.502 -20.401 -40.536 1.00 52.50 84 GLN A C 1
ATOM 664 O O . GLN A 1 84 ? 12.918 -20.029 -39.529 1.00 52.50 84 GLN A O 1
ATOM 669 N N . SER A 1 85 ? 14.569 -19.690 -40.909 1.00 50.16 85 SER A N 1
ATOM 670 C CA . SER A 1 85 ? 14.680 -18.800 -42.079 1.00 50.16 85 SER A CA 1
ATOM 671 C C . SER A 1 85 ? 13.590 -17.723 -42.148 1.00 50.16 85 SER A C 1
ATOM 673 O O . SER A 1 85 ? 12.458 -18.003 -42.527 1.00 50.16 85 SER A O 1
ATOM 675 N N . GLY A 1 86 ? 13.964 -16.472 -41.870 1.00 45.22 86 GLY A N 1
ATOM 676 C CA . GLY A 1 86 ? 13.070 -15.327 -42.038 1.00 45.22 86 GLY A CA 1
ATOM 677 C C . GLY A 1 86 ? 13.737 -13.988 -41.752 1.00 45.22 86 GLY A C 1
ATOM 678 O O . GLY A 1 86 ? 13.290 -13.243 -40.890 1.00 45.22 86 GLY A O 1
ATOM 679 N N . GLY A 1 87 ? 14.826 -13.677 -42.459 1.00 48.62 87 GLY A N 1
ATOM 680 C CA . GLY A 1 87 ? 15.381 -12.328 -42.454 1.00 48.62 87 GLY A CA 1
ATOM 681 C C . GLY A 1 87 ? 14.393 -11.322 -43.050 1.00 48.62 87 GLY A C 1
ATOM 682 O O . GLY A 1 87 ? 13.919 -11.506 -44.169 1.00 48.62 87 GLY A O 1
ATOM 683 N N . ARG A 1 88 ? 14.147 -10.214 -42.346 1.00 46.47 88 ARG A N 1
ATOM 684 C CA . ARG A 1 88 ? 13.699 -8.966 -42.974 1.00 46.47 88 ARG A CA 1
ATOM 685 C C . ARG A 1 88 ? 14.736 -7.882 -42.745 1.00 46.47 88 ARG A C 1
ATOM 687 O O . ARG A 1 88 ? 14.915 -7.349 -41.657 1.00 46.47 88 ARG A O 1
ATOM 694 N N . LYS A 1 89 ? 15.439 -7.622 -43.841 1.00 48.19 89 LYS A N 1
ATOM 695 C CA . LYS A 1 89 ? 16.278 -6.464 -44.099 1.00 48.19 89 LYS A CA 1
ATOM 696 C C . LYS A 1 89 ? 15.413 -5.200 -44.195 1.00 48.19 89 LYS A C 1
ATOM 698 O O . LYS A 1 89 ? 14.338 -5.241 -44.778 1.00 48.19 89 LYS A O 1
ATOM 703 N N . MET A 1 90 ? 16.012 -4.104 -43.730 1.00 47.41 90 MET A N 1
ATOM 704 C CA . MET A 1 90 ? 15.865 -2.717 -44.190 1.00 47.41 90 MET A CA 1
ATOM 705 C C . MET A 1 90 ? 14.498 -2.025 -44.064 1.00 47.41 90 MET A C 1
ATOM 707 O O . MET A 1 90 ? 13.556 -2.326 -44.780 1.00 47.41 90 MET A O 1
ATOM 711 N N . SER A 1 91 ? 14.498 -0.902 -43.343 1.00 46.94 91 SER A N 1
ATOM 712 C CA . SER A 1 91 ? 14.401 0.380 -44.047 1.00 46.94 91 SER A CA 1
ATOM 713 C C . SER A 1 91 ? 15.087 1.486 -43.245 1.00 46.94 91 SER A C 1
ATOM 715 O O . SER A 1 91 ? 14.641 1.877 -42.169 1.00 46.94 91 SER A O 1
ATOM 717 N N . ARG A 1 92 ? 16.218 1.967 -43.776 1.00 50.53 92 ARG A N 1
ATOM 718 C CA . ARG A 1 92 ? 16.744 3.296 -43.468 1.00 50.53 92 ARG A CA 1
ATOM 719 C C . ARG A 1 92 ? 15.840 4.286 -44.198 1.00 50.53 92 ARG A C 1
ATOM 721 O O . ARG A 1 92 ? 15.785 4.262 -45.426 1.00 50.53 92 ARG A O 1
ATOM 728 N N . HIS A 1 93 ? 15.202 5.188 -43.467 1.00 47.62 93 HIS A N 1
ATOM 729 C CA . HIS A 1 93 ? 14.818 6.474 -44.031 1.00 47.62 93 HIS A CA 1
ATOM 730 C C . HIS A 1 93 ? 15.624 7.565 -43.346 1.00 47.62 93 HIS A C 1
ATOM 732 O O . HIS A 1 93 ? 15.461 7.880 -42.172 1.00 47.62 93 HIS A O 1
ATOM 738 N N . SER A 1 94 ? 16.584 8.036 -44.131 1.00 49.72 94 SER A N 1
ATOM 739 C CA . SER A 1 94 ? 17.438 9.181 -43.913 1.00 49.72 94 SER A CA 1
ATOM 740 C C . SER A 1 94 ? 16.840 10.332 -44.716 1.00 49.72 94 SER A C 1
ATOM 742 O O . SER A 1 94 ? 16.580 10.153 -45.899 1.00 49.72 94 SER A O 1
ATOM 744 N N . GLN A 1 95 ? 16.727 11.488 -44.059 1.00 51.97 95 GLN A N 1
ATOM 745 C CA . GLN A 1 95 ? 16.715 12.842 -44.626 1.00 51.97 95 GLN A CA 1
ATOM 746 C C . GLN A 1 95 ? 15.512 13.277 -45.485 1.00 51.97 95 GLN A C 1
ATOM 748 O O . GLN A 1 95 ? 15.279 12.781 -46.577 1.00 51.97 95 GLN A O 1
ATOM 753 N N . HIS A 1 96 ? 14.807 14.318 -45.032 1.00 41.41 96 HIS A N 1
ATOM 754 C CA . HIS A 1 96 ? 14.962 15.710 -45.494 1.00 41.41 96 HIS A CA 1
ATOM 755 C C . HIS A 1 96 ? 13.769 16.557 -45.022 1.00 41.41 96 HIS A C 1
ATOM 757 O O . HIS A 1 96 ? 12.653 16.062 -44.919 1.00 41.41 96 HIS A O 1
ATOM 763 N N . GLY A 1 97 ? 14.004 17.855 -44.794 1.00 40.44 97 GLY A N 1
ATOM 764 C CA . GLY A 1 97 ? 12.933 18.854 -44.878 1.00 40.44 97 GLY A CA 1
ATOM 765 C C . GLY A 1 97 ? 12.799 19.808 -43.698 1.00 40.44 97 GLY A C 1
ATOM 766 O O . GLY A 1 97 ? 11.828 19.753 -42.955 1.00 40.44 97 GLY A O 1
ATOM 767 N N . ARG A 1 98 ? 13.720 20.773 -43.596 1.00 50.81 98 ARG A N 1
ATOM 768 C CA . ARG A 1 98 ? 13.345 22.130 -43.172 1.00 50.81 98 ARG A CA 1
ATOM 769 C C . ARG A 1 98 ? 12.342 22.668 -44.196 1.00 50.81 98 ARG A C 1
ATOM 771 O O . ARG A 1 98 ? 12.679 22.659 -45.370 1.00 50.81 98 ARG A O 1
ATOM 778 N N . THR A 1 99 ? 11.194 23.183 -43.774 1.00 54.31 99 THR A N 1
ATOM 779 C CA . THR A 1 99 ? 10.618 24.434 -44.301 1.00 54.31 99 THR A CA 1
ATOM 780 C C . THR A 1 99 ? 9.523 24.930 -43.365 1.00 54.31 99 THR A C 1
ATOM 782 O O . THR A 1 99 ? 8.653 24.194 -42.911 1.00 54.31 99 THR A O 1
ATOM 785 N N . SER A 1 100 ? 9.642 26.206 -43.041 1.00 60.25 100 SER A N 1
ATOM 786 C CA . SER A 1 100 ? 8.719 27.021 -42.275 1.00 60.25 100 SER A CA 1
ATOM 787 C C . SER A 1 100 ? 7.566 27.447 -43.179 1.00 60.25 100 SER A C 1
ATOM 789 O O . SER A 1 100 ? 7.829 28.076 -44.200 1.00 60.25 100 SER A O 1
ATOM 791 N N . THR A 1 101 ? 6.315 27.233 -42.774 1.00 56.75 101 THR A N 1
ATOM 792 C CA . THR A 1 101 ? 5.208 28.061 -43.273 1.00 56.75 101 THR A CA 1
ATOM 793 C C . THR A 1 101 ? 4.028 28.033 -42.316 1.00 56.75 101 THR A C 1
ATOM 795 O O . THR A 1 101 ? 3.549 26.985 -41.892 1.00 56.75 101 THR A O 1
ATOM 798 N N . MET A 1 102 ? 3.593 29.236 -41.955 1.00 53.06 102 MET A N 1
ATOM 799 C CA . MET A 1 102 ? 2.431 29.518 -41.130 1.00 53.06 102 MET A CA 1
ATOM 800 C C . MET A 1 102 ? 1.175 28.848 -41.697 1.00 53.06 102 MET A C 1
ATOM 802 O O . MET A 1 102 ? 0.837 29.031 -42.862 1.00 53.06 102 MET A O 1
ATOM 806 N N . GLY A 1 103 ? 0.460 28.120 -40.842 1.00 45.94 103 GLY A N 1
ATOM 807 C CA . GLY A 1 103 ? -0.803 27.462 -41.164 1.00 45.94 103 GLY A CA 1
ATOM 808 C C . GLY A 1 103 ? -1.755 27.567 -39.985 1.00 45.94 103 GLY A C 1
ATOM 809 O O . GLY A 1 103 ? -1.881 26.657 -39.175 1.00 45.94 103 GLY A O 1
ATOM 810 N N . ARG A 1 104 ? -2.383 28.734 -39.881 1.00 51.78 104 ARG A N 1
ATOM 811 C CA . ARG A 1 104 ? -3.443 29.106 -38.946 1.00 51.78 104 ARG A CA 1
ATOM 812 C C . ARG A 1 104 ? -4.662 28.207 -39.195 1.00 51.78 104 ARG A C 1
ATOM 814 O O . ARG A 1 104 ? -5.504 28.542 -40.017 1.00 51.78 104 ARG A O 1
ATOM 821 N N . PHE A 1 105 ? -4.759 27.079 -38.496 1.00 51.84 105 PHE A N 1
ATOM 822 C CA . PHE A 1 105 ? -5.991 26.294 -38.428 1.00 51.84 105 PHE A CA 1
ATOM 823 C C . PHE A 1 105 ? -6.500 26.265 -36.996 1.00 51.84 105 PHE A C 1
ATOM 825 O O . PHE A 1 105 ? -5.880 25.718 -36.087 1.00 51.84 105 PHE A O 1
ATOM 832 N N . ALA A 1 106 ? -7.654 26.901 -36.828 1.00 55.75 106 ALA A N 1
ATOM 833 C CA . ALA A 1 106 ? -8.505 26.793 -35.667 1.00 55.75 106 ALA A CA 1
ATOM 834 C C . ALA A 1 106 ? -8.844 25.316 -35.419 1.00 55.75 106 ALA A C 1
ATOM 836 O O . ALA A 1 106 ? -9.725 24.755 -36.064 1.00 55.75 106 ALA A O 1
ATOM 837 N N . GLN A 1 107 ? -8.154 24.683 -34.474 1.00 52.72 107 GLN A N 1
ATOM 838 C CA . GLN A 1 107 ? -8.707 23.530 -33.782 1.00 52.72 107 GLN A CA 1
ATOM 839 C C . GLN A 1 107 ? -9.354 24.040 -32.504 1.00 52.72 107 GLN A C 1
ATOM 841 O O . GLN A 1 107 ? -8.692 24.347 -31.515 1.00 52.72 107 GLN A O 1
ATOM 846 N N . GLN A 1 108 ? -10.683 24.126 -32.559 1.00 52.00 108 GLN A N 1
ATOM 847 C CA . GLN A 1 108 ? -11.552 23.983 -31.401 1.00 52.00 108 GLN A CA 1
ATOM 848 C C . GLN A 1 108 ? -11.220 22.640 -30.734 1.00 52.00 108 GLN A C 1
ATOM 850 O O . GLN A 1 108 ? -11.817 21.602 -31.020 1.00 52.00 108 GLN A O 1
ATOM 855 N N . GLY A 1 109 ? -10.196 22.651 -29.885 1.00 47.59 109 GLY A N 1
ATOM 856 C CA . GLY A 1 109 ? -9.869 21.554 -28.998 1.00 47.59 109 GLY A CA 1
ATOM 857 C C . GLY A 1 109 ? -10.969 21.460 -27.959 1.00 47.59 109 GLY A C 1
ATOM 858 O O . GLY A 1 109 ? -11.027 22.267 -27.037 1.00 47.59 109 GLY A O 1
ATOM 859 N N . LYS A 1 110 ? -11.866 20.492 -28.160 1.00 53.56 110 LYS A N 1
ATOM 860 C CA . LYS A 1 110 ? -12.797 19.962 -27.165 1.00 53.56 110 LYS A CA 1
ATOM 861 C C . LYS A 1 110 ? -12.144 20.006 -25.784 1.00 53.56 110 LYS A C 1
ATOM 863 O O . LYS A 1 110 ? -11.208 19.252 -25.521 1.00 53.56 110 LYS A O 1
ATOM 868 N N . HIS A 1 111 ? -12.648 20.876 -24.916 1.00 55.78 111 HIS A N 1
ATOM 869 C CA . HIS A 1 111 ? -12.369 20.781 -23.493 1.00 55.78 111 HIS A CA 1
ATOM 870 C C . HIS A 1 111 ? -12.732 19.353 -23.062 1.00 55.78 111 HIS A C 1
ATOM 872 O O . HIS A 1 111 ? -13.856 18.920 -23.347 1.00 55.78 111 HIS A O 1
ATOM 878 N N . PRO A 1 112 ? -11.818 18.584 -22.443 1.00 57.09 112 PRO A N 1
ATOM 879 C CA . PRO A 1 112 ? -12.199 17.314 -21.857 1.00 57.09 112 PRO A CA 1
ATOM 880 C C . PRO A 1 112 ? -13.284 17.622 -20.830 1.00 57.09 112 PRO A C 1
ATOM 882 O O . PRO A 1 112 ? -13.072 18.409 -19.907 1.00 57.09 112 PRO A O 1
ATOM 885 N N . ALA A 1 113 ? -14.471 17.062 -21.060 1.00 54.25 113 ALA A N 1
ATOM 886 C CA . ALA A 1 113 ? -15.582 17.142 -20.134 1.00 54.25 113 ALA A CA 1
ATOM 887 C C . ALA A 1 113 ? -15.054 16.772 -18.747 1.00 54.25 113 ALA A C 1
ATOM 889 O O . ALA A 1 113 ? -14.526 15.673 -18.559 1.00 54.25 113 ALA A O 1
ATOM 890 N N . ALA A 1 114 ? -15.142 17.718 -17.811 1.00 57.09 114 ALA A N 1
ATOM 891 C CA . ALA A 1 114 ? -14.852 17.474 -16.413 1.00 57.09 114 ALA A CA 1
ATOM 892 C C . ALA A 1 114 ? -15.704 16.277 -15.988 1.00 57.09 114 ALA A C 1
ATOM 894 O O . ALA A 1 114 ? -16.927 16.381 -15.886 1.00 57.09 114 ALA A O 1
ATOM 895 N N . GLN A 1 115 ? -15.065 15.116 -15.826 1.00 55.62 115 GLN A N 1
ATOM 896 C CA . GLN A 1 115 ? -15.734 13.963 -15.257 1.00 55.62 115 GLN A CA 1
ATOM 897 C C . GLN A 1 115 ? -16.272 14.404 -13.893 1.00 55.62 115 GLN A C 1
ATOM 899 O O . GLN A 1 115 ? -15.495 14.940 -13.094 1.00 55.62 115 GLN A O 1
ATOM 904 N N . PRO A 1 116 ? -17.572 14.219 -13.610 1.00 58.25 116 PRO A N 1
ATOM 905 C CA . PRO A 1 116 ? -18.090 14.465 -12.281 1.00 58.25 116 PRO A CA 1
ATOM 906 C C . PRO A 1 116 ? -17.302 13.556 -11.345 1.00 58.25 116 PRO A C 1
ATOM 908 O O . PRO A 1 116 ? -17.363 12.331 -11.463 1.00 58.25 116 PRO A O 1
ATOM 911 N N . GLN A 1 117 ? -16.498 14.159 -10.468 1.00 52.41 117 GLN A N 1
ATOM 912 C CA . GLN A 1 117 ? -15.803 13.431 -9.422 1.00 52.41 117 GLN A CA 1
ATOM 913 C C . GLN A 1 117 ? -16.876 12.736 -8.595 1.00 52.41 117 GLN A C 1
ATOM 915 O O . GLN A 1 117 ? -17.576 13.363 -7.799 1.00 52.41 117 GLN A O 1
ATOM 920 N N . GLY A 1 118 ? -17.058 11.443 -8.859 1.00 52.69 118 GLY A N 1
ATOM 921 C CA . GLY A 1 118 ? -17.968 10.606 -8.110 1.00 52.69 118 GLY A CA 1
ATOM 922 C C . GLY A 1 118 ? -17.561 10.709 -6.652 1.00 52.69 118 GLY A C 1
ATOM 923 O O . GLY A 1 118 ? -16.501 10.212 -6.271 1.00 52.69 118 GLY A O 1
ATOM 924 N N . LYS A 1 119 ? -18.384 11.398 -5.853 1.00 61.06 119 LYS A N 1
ATOM 925 C CA . LYS A 1 119 ? -18.304 11.393 -4.394 1.00 61.06 119 LYS A CA 1
ATOM 926 C C . LYS A 1 119 ? -18.380 9.930 -3.971 1.00 61.06 119 LYS A C 1
ATOM 928 O O . LYS A 1 119 ? -19.468 9.370 -3.855 1.00 61.06 119 LYS A O 1
ATOM 933 N N . LYS A 1 120 ? -17.222 9.293 -3.782 1.00 63.81 120 LYS A N 1
ATOM 934 C CA . LYS A 1 120 ? -17.123 7.988 -3.136 1.00 63.81 120 LYS A CA 1
ATOM 935 C C . LYS A 1 120 ? -17.751 8.180 -1.762 1.00 63.81 120 LYS A C 1
ATOM 937 O O . LYS A 1 120 ? -17.216 8.911 -0.931 1.00 63.81 120 LYS A O 1
ATOM 942 N N . SER A 1 121 ? -18.950 7.635 -1.561 1.00 67.81 121 SER A N 1
ATOM 943 C CA . SER A 1 121 ? -19.629 7.740 -0.276 1.00 67.81 121 SER A CA 1
ATOM 944 C C . SER A 1 121 ? -18.761 7.014 0.746 1.00 67.81 121 SER A C 1
ATOM 946 O O . SER A 1 121 ? -18.637 5.788 0.683 1.00 67.81 121 SER A O 1
ATOM 948 N N . ASN A 1 122 ? -18.142 7.756 1.660 1.00 82.12 122 ASN A N 1
ATOM 949 C CA . ASN A 1 122 ? -17.295 7.208 2.715 1.00 82.12 122 ASN A CA 1
ATOM 950 C C . ASN A 1 122 ? -18.167 6.546 3.790 1.00 82.12 122 ASN A C 1
ATOM 952 O O . ASN A 1 122 ? -18.245 7.024 4.917 1.00 82.12 122 ASN A O 1
ATOM 956 N N . LYS A 1 123 ? -18.848 5.448 3.439 1.00 85.44 123 LYS A N 1
ATOM 957 C CA . LYS A 1 123 ? -19.696 4.670 4.358 1.00 85.44 123 LYS A CA 1
ATOM 958 C C . LYS A 1 123 ? -18.923 4.283 5.622 1.00 85.44 123 LYS A C 1
ATOM 960 O O . LYS A 1 123 ? -19.466 4.369 6.714 1.00 85.44 123 LYS A O 1
ATOM 965 N N . THR A 1 124 ? -17.635 3.972 5.478 1.00 86.44 124 THR A N 1
ATOM 966 C CA . THR A 1 124 ? -16.722 3.682 6.590 1.00 86.44 124 THR A CA 1
ATOM 967 C C . THR A 1 124 ? -16.610 4.841 7.583 1.00 86.44 124 THR A C 1
ATOM 969 O O . THR A 1 124 ? -16.647 4.609 8.785 1.00 86.44 124 THR A O 1
ATOM 972 N N . LEU A 1 125 ? -16.550 6.091 7.108 1.00 88.75 125 LEU A N 1
ATOM 973 C CA . LEU A 1 125 ? -16.488 7.270 7.979 1.00 88.75 125 LEU A CA 1
ATOM 974 C C . LEU A 1 125 ? -17.782 7.429 8.792 1.00 88.75 125 LEU A C 1
ATOM 976 O O . LEU A 1 125 ? -17.729 7.702 9.986 1.00 88.75 125 LEU A O 1
ATOM 980 N N . PHE A 1 126 ? -18.941 7.208 8.161 1.00 91.25 126 PHE A N 1
ATOM 981 C CA . PHE A 1 126 ? -20.235 7.268 8.847 1.00 91.25 126 PHE A CA 1
ATOM 982 C C . PHE A 1 126 ? -20.387 6.171 9.906 1.00 91.25 126 PHE A C 1
ATOM 984 O O . PHE A 1 126 ? -20.908 6.445 10.983 1.00 91.25 126 PHE A O 1
ATOM 991 N N . ILE A 1 127 ? -19.895 4.957 9.636 1.00 93.94 127 ILE A N 1
ATOM 992 C CA . ILE A 1 127 ? -19.908 3.854 10.609 1.00 93.94 127 ILE A CA 1
ATOM 993 C C . ILE A 1 127 ? -19.040 4.203 11.825 1.00 93.94 127 ILE A C 1
ATOM 995 O O . ILE A 1 127 ? -19.496 4.058 12.956 1.00 93.94 127 ILE A O 1
ATOM 999 N N . ILE A 1 128 ? -17.826 4.719 11.607 1.00 93.56 128 ILE A N 1
ATOM 1000 C CA . ILE A 1 128 ? -16.925 5.117 12.700 1.00 93.56 128 ILE A CA 1
ATOM 1001 C C . ILE A 1 128 ? -17.567 6.218 13.554 1.00 93.56 128 ILE A C 1
ATOM 1003 O O . ILE A 1 128 ? -17.604 6.100 14.777 1.00 93.56 128 ILE A O 1
ATOM 1007 N N . LEU A 1 129 ? -18.130 7.256 12.925 1.00 95.69 129 LEU A N 1
ATOM 1008 C CA . LEU A 1 129 ? -18.804 8.343 13.642 1.00 95.69 129 LEU A CA 1
ATOM 1009 C C . LEU A 1 129 ? -20.006 7.849 14.462 1.00 95.69 129 LEU A C 1
ATOM 1011 O O . LEU A 1 129 ? -20.192 8.299 15.591 1.00 95.69 129 LEU A O 1
ATOM 1015 N N . ALA A 1 130 ? -20.791 6.905 13.933 1.00 96.62 130 ALA A N 1
ATOM 1016 C CA . ALA A 1 130 ? -21.926 6.329 14.651 1.00 96.62 130 ALA A CA 1
ATOM 1017 C C . ALA A 1 130 ? -21.487 5.548 15.902 1.00 96.62 130 ALA A C 1
ATOM 1019 O O . ALA A 1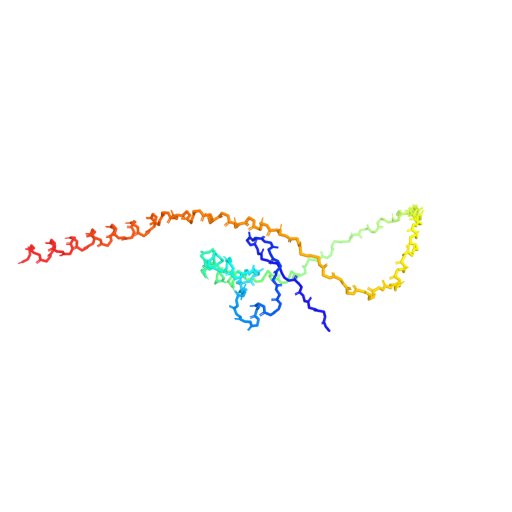 130 ? -22.078 5.715 16.967 1.00 96.62 130 ALA A O 1
ATOM 1020 N N . VAL A 1 131 ? -20.423 4.742 15.803 1.00 97.50 131 VAL A N 1
ATOM 1021 C CA . VAL A 1 131 ? -19.884 3.986 16.947 1.00 97.50 131 VAL A CA 1
ATOM 1022 C C . VAL A 1 131 ? -19.351 4.929 18.027 1.00 97.50 131 VAL A C 1
ATOM 1024 O O . VAL A 1 131 ? -19.667 4.755 19.203 1.00 97.50 131 VAL A O 1
ATOM 1027 N N . VAL A 1 132 ? -18.602 5.967 17.639 1.00 97.75 132 VAL A N 1
ATOM 1028 C CA . VAL A 1 132 ? -18.080 6.972 18.581 1.00 97.75 132 VAL A CA 1
ATOM 1029 C C . VAL A 1 132 ? -19.219 7.697 19.302 1.00 97.75 132 VAL A C 1
ATOM 1031 O O . VAL A 1 132 ? -19.166 7.854 20.521 1.00 97.75 132 VAL A O 1
ATOM 1034 N N . ALA A 1 133 ? -20.277 8.082 18.584 1.00 97.62 133 ALA A N 1
ATOM 1035 C CA . ALA A 1 133 ? -21.441 8.729 19.187 1.00 97.62 133 ALA A CA 1
ATOM 1036 C C . ALA A 1 133 ? -22.131 7.833 20.234 1.00 97.62 133 ALA A C 1
ATOM 1038 O O . ALA A 1 133 ? -22.473 8.312 21.313 1.00 97.62 133 ALA A O 1
ATOM 1039 N N . ILE A 1 134 ? -22.281 6.532 19.959 1.00 97.94 134 ILE A N 1
ATOM 1040 C CA . ILE A 1 134 ? -22.870 5.572 20.909 1.00 97.94 134 ILE A CA 1
ATOM 1041 C C . ILE A 1 134 ? -22.017 5.460 22.178 1.00 97.94 134 ILE A C 1
ATOM 1043 O O . ILE A 1 134 ? -22.558 5.501 23.281 1.00 97.94 134 ILE A O 1
ATOM 1047 N N . ILE A 1 135 ? -20.690 5.369 22.042 1.00 97.88 135 ILE A N 1
ATOM 1048 C CA . ILE A 1 135 ? -19.774 5.292 23.191 1.00 97.88 135 ILE A CA 1
ATOM 1049 C C . ILE A 1 135 ? -19.905 6.541 24.072 1.00 97.88 135 ILE A C 1
ATOM 1051 O O . ILE A 1 135 ? -20.008 6.421 25.292 1.00 97.88 135 ILE A O 1
ATOM 1055 N N . ILE A 1 136 ? -19.963 7.731 23.468 1.00 97.69 136 ILE A N 1
ATOM 1056 C CA . ILE A 1 136 ? -20.133 8.991 24.206 1.00 97.69 136 ILE A CA 1
ATOM 1057 C C . ILE A 1 136 ? -21.461 9.000 24.975 1.00 97.69 136 ILE A C 1
ATOM 1059 O O . ILE A 1 136 ? -21.478 9.368 26.147 1.00 97.69 136 ILE A O 1
ATOM 1063 N N . ILE A 1 137 ? -22.559 8.551 24.358 1.00 97.25 137 ILE A N 1
ATOM 1064 C CA . ILE A 1 137 ? -23.870 8.468 25.023 1.00 97.25 137 ILE A CA 1
ATOM 1065 C C . ILE A 1 137 ? -23.811 7.530 26.236 1.00 97.25 137 ILE A C 1
ATOM 1067 O O . ILE A 1 137 ? -24.307 7.886 27.305 1.00 97.25 137 ILE A O 1
ATOM 1071 N N . ILE A 1 138 ? -23.170 6.365 26.102 1.00 96.94 138 ILE A N 1
ATOM 1072 C CA . ILE A 1 138 ? -23.004 5.410 27.209 1.00 96.94 138 ILE A CA 1
ATOM 1073 C C . ILE A 1 138 ? -22.218 6.047 28.361 1.00 96.94 138 ILE A C 1
ATOM 1075 O O . ILE A 1 138 ? -22.622 5.918 29.516 1.00 96.94 138 ILE A O 1
ATOM 1079 N N . ILE A 1 139 ? -21.132 6.765 28.057 1.00 96.75 139 ILE A N 1
ATOM 1080 C CA . ILE A 1 139 ? -20.326 7.459 29.069 1.00 96.75 139 ILE A CA 1
ATOM 1081 C C . ILE A 1 139 ? -21.170 8.509 29.796 1.00 96.75 139 ILE A C 1
ATOM 1083 O O . ILE A 1 139 ? -21.175 8.525 31.023 1.00 96.75 139 ILE A O 1
ATOM 1087 N N . ILE A 1 140 ? -21.930 9.334 29.067 1.00 96.81 140 ILE A N 1
ATOM 1088 C CA . ILE A 1 140 ? -22.785 10.368 29.667 1.00 96.81 140 ILE A CA 1
ATOM 1089 C C . ILE A 1 140 ? -23.796 9.738 30.630 1.00 96.81 140 ILE A C 1
ATOM 1091 O O . ILE A 1 140 ? -23.882 10.175 31.776 1.00 96.81 140 ILE A O 1
ATOM 1095 N N . ILE A 1 141 ? -24.502 8.680 30.214 1.00 96.44 141 ILE A N 1
ATOM 1096 C CA . ILE A 1 141 ? -25.478 7.979 31.065 1.00 96.44 141 ILE A CA 1
ATOM 1097 C C . ILE A 1 141 ? -24.796 7.390 32.308 1.00 96.44 141 ILE A C 1
ATOM 1099 O O . ILE A 1 141 ? -25.300 7.545 33.419 1.00 96.44 141 ILE A O 1
ATOM 1103 N N . ALA A 1 142 ? -23.627 6.765 32.144 1.00 95.00 142 ALA A N 1
ATOM 1104 C CA . ALA A 1 142 ? -22.869 6.187 33.252 1.00 95.00 142 ALA A CA 1
ATOM 1105 C C . ALA A 1 142 ? -22.367 7.245 34.252 1.00 95.00 142 ALA A C 1
ATOM 1107 O O . ALA A 1 142 ? -22.263 6.960 35.444 1.00 95.00 142 ALA A O 1
ATOM 1108 N N . THR A 1 143 ? -22.061 8.458 33.781 1.00 94.19 143 THR A N 1
ATOM 1109 C CA . THR A 1 143 ? -21.623 9.574 34.635 1.00 94.19 143 THR A CA 1
ATOM 1110 C C . THR A 1 143 ? -22.772 10.357 35.262 1.00 94.19 143 THR A C 1
ATOM 1112 O O . THR A 1 143 ? -22.596 10.883 36.351 1.00 94.19 143 THR A O 1
ATOM 1115 N N . ALA A 1 144 ? -23.937 10.423 34.613 1.00 88.50 144 ALA A N 1
ATOM 1116 C CA . ALA A 1 144 ? -25.107 11.150 35.109 1.00 88.50 144 ALA A CA 1
ATOM 1117 C C . ALA A 1 144 ? -25.956 10.335 36.102 1.00 88.50 144 ALA A C 1
ATOM 1119 O O . ALA A 1 144 ? -26.790 10.902 36.801 1.00 88.50 144 ALA A O 1
ATOM 1120 N N . GLY A 1 145 ? -25.777 9.010 36.143 1.00 76.88 145 GLY A N 1
ATOM 1121 C CA . GLY A 1 145 ? -26.460 8.110 37.079 1.00 76.88 145 GLY A CA 1
ATOM 1122 C C . GLY A 1 145 ? -25.746 7.894 38.421 1.00 76.88 145 GLY A C 1
ATOM 1123 O O . GLY A 1 145 ? -26.197 7.056 39.201 1.00 76.88 145 GLY A O 1
ATOM 1124 N N . LYS A 1 146 ? -24.633 8.592 38.673 1.00 61.91 146 LYS A N 1
ATOM 1125 C CA . LYS A 1 146 ? -23.934 8.653 39.966 1.00 61.91 146 LYS A CA 1
ATOM 1126 C C . LYS A 1 146 ? -24.157 10.015 40.603 1.00 61.91 146 LYS A C 1
ATOM 1128 O O . LYS A 1 146 ? -24.282 10.036 41.845 1.00 61.91 146 LYS A O 1
#

Secondary structure (DSSP, 8-state):
-PPP-EE-TTT-PEEPHHHHHTT-SEEETTEEE-TTTHHHHHHH--HHHHHHHTTS--------PPP-------------------------------------------PPP---------HHHHHHHHHHHHHHHHHHHHHHT-

Radius of gyration: 32.34 Å; chains: 1; bounding box: 51×78×86 Å